Protein AF-A0A1Y0RS61-F1 (afdb_monomer)

Radius of gyration: 38.87 Å; Cα contacts (8 Å, |Δi|>4): 1; chains: 1; bounding box: 60×11×120 Å

pLDDT: mean 72.99, std 13.38, range [45.62, 96.56]

Sequence (82 aa):
MAHIKVSELRPAGSELFIDSESYLNDLSDMDTTFVHGGFGHGLMEFTAVNFKVLEAGAIGLGITNVVSLVKSFSTFINQGPG

Solvent-accessible surface area (backbone atoms only — not comparable to full-atom values): 5009 Å² total; per-residue (Å²): 133,89,82,81,55,79,90,71,64,70,61,90,63,54,68,64,54,56,55,47,54,52,50,52,50,53,51,59,52,50,66,70,64,63,76,80,63,84,83,51,65,66,59,51,51,53,51,52,51,51,51,51,52,52,50,53,47,54,53,51,53,50,52,51,52,52,52,53,51,52,47,52,53,52,50,56,65,74,66,51,89,127

Mean predicted aligned error: 18.96 Å

Structure (mmCIF, N/CA/C/O backbone):
data_AF-A0A1Y0RS61-F1
#
_entry.id   AF-A0A1Y0RS61-F1
#
loop_
_atom_site.group_PDB
_atom_site.id
_atom_site.type_symbol
_atom_site.label_atom_id
_atom_site.label_alt_id
_atom_site.label_comp_id
_atom_site.label_asym_id
_atom_site.label_entity_id
_atom_site.label_seq_id
_atom_site.pdbx_PDB_ins_code
_at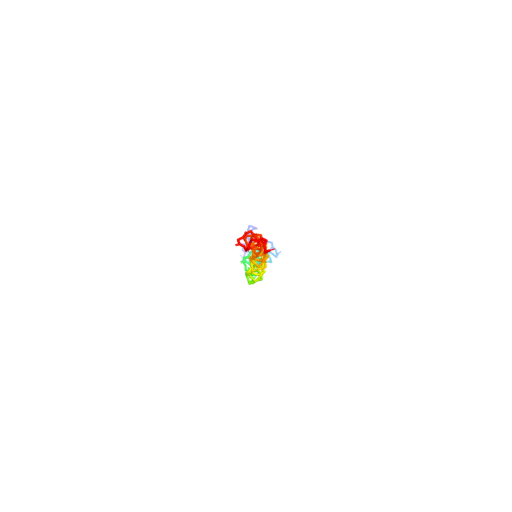om_site.Cartn_x
_atom_site.Cartn_y
_atom_site.Cartn_z
_atom_site.occupancy
_atom_site.B_iso_or_equiv
_atom_site.auth_seq_id
_atom_site.auth_comp_id
_atom_site.auth_asym_id
_atom_site.auth_atom_id
_atom_site.pdbx_PDB_model_num
ATOM 1 N N . MET A 1 1 ? -37.443 -4.811 73.355 1.00 45.62 1 MET A N 1
ATOM 2 C CA . MET A 1 1 ? -36.622 -3.614 73.073 1.00 45.62 1 MET A CA 1
ATOM 3 C C . MET A 1 1 ? -35.503 -4.047 72.146 1.00 45.62 1 MET A C 1
ATOM 5 O O . MET A 1 1 ? -34.800 -4.988 72.492 1.00 45.62 1 MET A O 1
ATOM 9 N N . ALA A 1 2 ? -35.412 -3.465 70.952 1.00 58.44 2 ALA A N 1
ATOM 10 C CA . ALA A 1 2 ? -34.351 -3.795 70.004 1.00 58.44 2 ALA A CA 1
ATOM 11 C C . ALA A 1 2 ? -33.027 -3.191 70.496 1.00 58.44 2 ALA A C 1
ATOM 13 O O . ALA A 1 2 ? -32.984 -2.016 70.854 1.00 58.44 2 ALA A O 1
ATOM 14 N N . HIS A 1 3 ? -31.975 -4.004 70.561 1.00 57.03 3 HIS A N 1
ATOM 15 C CA . HIS A 1 3 ? -30.665 -3.613 71.072 1.00 57.03 3 HIS A CA 1
ATOM 16 C C . HIS A 1 3 ? -29.717 -3.416 69.884 1.00 57.03 3 HIS A C 1
ATOM 18 O O . HIS A 1 3 ? -29.040 -4.353 69.474 1.00 57.03 3 HIS A O 1
ATOM 24 N N . ILE A 1 4 ? -29.705 -2.218 69.295 1.00 62.97 4 ILE A N 1
ATOM 25 C CA . ILE A 1 4 ? -28.821 -1.898 68.164 1.00 62.97 4 ILE A CA 1
ATOM 26 C C . ILE A 1 4 ? -27.420 -1.643 68.721 1.00 62.97 4 ILE A C 1
ATOM 28 O O . ILE A 1 4 ? -27.224 -0.744 69.543 1.00 62.97 4 ILE A O 1
ATOM 32 N N . LYS A 1 5 ? -26.435 -2.448 68.312 1.00 67.06 5 LYS A N 1
ATOM 33 C CA . LYS A 1 5 ? -25.027 -2.178 68.632 1.00 67.06 5 LYS A CA 1
ATOM 34 C C . LYS A 1 5 ? -24.544 -1.030 67.743 1.00 67.06 5 LYS A C 1
ATOM 36 O O . LYS A 1 5 ? -24.839 -1.010 66.558 1.00 67.06 5 LYS A O 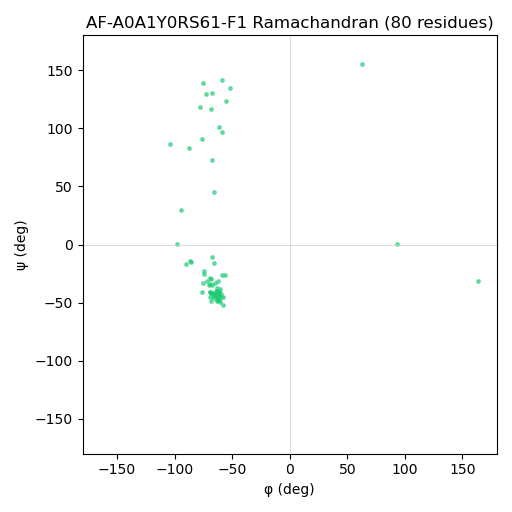1
ATOM 41 N N . VAL A 1 6 ? -23.765 -0.091 68.282 1.00 60.28 6 VAL A N 1
ATOM 42 C CA . VAL A 1 6 ? -23.236 1.072 67.526 1.00 60.28 6 VAL A CA 1
ATOM 43 C C . VAL A 1 6 ? -22.437 0.647 66.280 1.00 60.28 6 VAL A C 1
ATOM 45 O O . VAL A 1 6 ? -22.420 1.365 65.288 1.00 60.28 6 VAL A O 1
ATOM 48 N N . SER A 1 7 ? -21.849 -0.553 66.286 1.00 65.56 7 SER A N 1
ATOM 49 C CA . SER A 1 7 ? -21.180 -1.168 65.130 1.00 65.56 7 SER A CA 1
ATOM 50 C C . SER A 1 7 ? -22.107 -1.513 63.955 1.00 65.56 7 SER A C 1
ATOM 52 O O . SER A 1 7 ? -21.622 -1.791 62.866 1.00 65.56 7 SER A O 1
ATOM 54 N N . GLU A 1 8 ? -23.421 -1.541 64.172 1.00 61.81 8 GLU A N 1
ATOM 55 C CA . GLU A 1 8 ? -24.444 -1.859 63.165 1.00 61.81 8 GLU A CA 1
ATOM 56 C C . GLU A 1 8 ? -25.071 -0.586 62.563 1.00 61.81 8 GLU A C 1
ATOM 58 O O . GLU A 1 8 ? -25.925 -0.667 61.680 1.00 61.81 8 GLU A O 1
ATOM 63 N N . LEU A 1 9 ? -24.631 0.603 63.004 1.00 60.50 9 LEU A N 1
ATOM 64 C CA . LEU A 1 9 ? -25.015 1.883 62.413 1.00 60.50 9 LEU A CA 1
ATOM 65 C C . LEU A 1 9 ? -24.256 2.088 61.101 1.00 60.50 9 LEU A C 1
ATOM 67 O O . LEU A 1 9 ? -23.159 2.644 61.063 1.00 60.50 9 LEU A O 1
ATOM 71 N N . ARG A 1 10 ? -24.858 1.648 59.998 1.00 66.81 10 ARG A N 1
ATOM 72 C CA . ARG A 1 10 ? -24.437 2.086 58.668 1.00 66.81 10 ARG A CA 1
ATOM 73 C C . ARG A 1 10 ? -24.779 3.580 58.529 1.00 66.81 10 ARG A C 1
ATOM 75 O O . ARG A 1 10 ? -25.914 3.948 58.840 1.00 66.81 10 ARG A O 1
ATOM 82 N N . PRO A 1 11 ? -23.849 4.454 58.095 1.00 69.50 11 PRO A N 1
ATOM 83 C CA . PRO A 1 11 ? -24.149 5.866 57.874 1.00 69.50 11 PRO A CA 1
ATOM 84 C C . PRO A 1 11 ? -25.379 6.005 56.973 1.00 69.50 11 PRO A C 1
ATOM 86 O O . PRO A 1 11 ? -25.490 5.291 55.972 1.00 69.50 11 PRO A O 1
ATOM 89 N N . ALA A 1 12 ? -26.312 6.893 57.326 1.00 65.00 12 ALA A N 1
ATOM 90 C CA . ALA A 1 12 ? -27.452 7.194 56.465 1.00 65.00 12 ALA A CA 1
ATOM 91 C C . ALA A 1 12 ? -26.926 7.616 55.082 1.00 65.00 12 ALA A C 1
ATOM 93 O O . ALA A 1 12 ? -26.087 8.510 54.988 1.00 65.00 12 ALA A O 1
ATOM 94 N N . GLY A 1 13 ? -27.360 6.927 54.025 1.00 59.38 13 GLY A N 1
ATOM 95 C CA . GLY A 1 13 ? -26.822 7.110 52.674 1.00 59.38 13 GLY A CA 1
ATOM 96 C C . GLY A 1 13 ? -25.681 6.162 52.281 1.00 59.38 13 GLY A C 1
ATOM 97 O O . GLY A 1 13 ? -25.238 6.233 51.144 1.00 59.38 13 GLY A O 1
ATOM 98 N N . SER A 1 14 ? -25.236 5.227 53.135 1.00 64.50 14 SER A N 1
ATOM 99 C CA . SER A 1 14 ? -24.268 4.187 52.721 1.00 64.50 14 SER A CA 1
ATOM 100 C C . SER A 1 14 ? -24.778 3.326 51.559 1.00 64.50 14 SER A C 1
ATOM 102 O O . SER A 1 14 ? -23.985 2.809 50.790 1.00 64.50 14 SER A O 1
ATOM 104 N N . GLU A 1 15 ? -26.098 3.206 51.405 1.00 64.56 15 GLU A N 1
ATOM 105 C CA . GLU A 1 15 ? -26.751 2.535 50.275 1.00 64.56 15 GLU A CA 1
ATOM 106 C C . GLU A 1 15 ? -26.584 3.306 48.955 1.00 64.56 15 GLU A C 1
ATOM 108 O O . GLU A 1 15 ? -26.475 2.689 47.906 1.00 64.56 15 GLU A O 1
ATOM 113 N N . LEU A 1 16 ? -26.450 4.640 49.001 1.00 64.00 16 LEU A N 1
ATOM 114 C CA . LEU A 1 16 ? -26.194 5.469 47.812 1.00 64.00 16 LEU A CA 1
ATOM 115 C C . LEU A 1 16 ? -24.795 5.220 47.234 1.00 64.00 16 LEU A C 1
ATOM 117 O O . LEU A 1 16 ? -24.576 5.361 46.033 1.00 64.00 16 LEU A O 1
ATOM 121 N N . PHE A 1 17 ? -23.845 4.848 48.092 1.00 61.47 17 PHE A N 1
ATOM 122 C CA . PHE A 1 17 ? -22.470 4.556 47.691 1.00 61.47 17 PHE A CA 1
ATOM 123 C C . PHE A 1 17 ? -22.256 3.084 47.317 1.00 61.47 17 PHE A C 1
ATOM 125 O O . PHE A 1 17 ? -21.295 2.793 46.617 1.00 61.47 17 PHE A O 1
ATOM 132 N N . ILE A 1 18 ? -23.168 2.181 47.703 1.00 64.19 18 ILE A N 1
ATOM 133 C CA . ILE A 1 18 ? -23.141 0.770 47.277 1.00 64.19 18 ILE A CA 1
ATOM 134 C C . ILE A 1 18 ? -23.466 0.650 45.785 1.00 64.19 18 ILE A C 1
ATOM 136 O O . ILE A 1 18 ? -22.741 -0.019 45.053 1.00 64.19 18 ILE A O 1
ATOM 140 N N . ASP A 1 19 ? -24.490 1.361 45.312 1.00 62.41 19 ASP A N 1
ATOM 141 C CA . ASP A 1 19 ? -24.853 1.349 43.888 1.00 62.41 19 ASP A CA 1
ATOM 142 C C . ASP A 1 19 ? -23.872 2.174 43.033 1.00 62.41 19 ASP A C 1
ATOM 144 O O . ASP A 1 19 ? -23.687 1.898 41.848 1.00 62.41 19 ASP A O 1
ATOM 148 N N . SER A 1 20 ? -23.194 3.163 43.631 1.00 63.25 20 SER A N 1
ATOM 149 C CA . SER A 1 20 ? -22.209 4.002 42.930 1.00 63.25 20 SER A CA 1
ATOM 150 C C . SER A 1 20 ? -20.933 3.241 42.549 1.00 63.25 20 SER A C 1
ATOM 152 O O . SER A 1 20 ? -20.351 3.517 41.500 1.00 63.25 20 SER A O 1
ATOM 154 N N . GLU A 1 21 ? -20.495 2.278 43.367 1.00 68.56 21 GLU A N 1
ATOM 155 C CA . GLU A 1 21 ? -19.348 1.420 43.037 1.00 68.56 21 GLU A CA 1
ATOM 156 C C . GLU A 1 21 ? -19.670 0.482 41.865 1.00 68.56 21 GLU A C 1
ATOM 158 O O . GLU A 1 21 ? -18.858 0.356 40.949 1.00 68.56 21 GLU A O 1
ATOM 163 N N . SER A 1 22 ? -20.877 -0.099 41.835 1.00 74.31 22 SER A N 1
ATOM 164 C CA . SER A 1 22 ? -21.349 -0.896 40.693 1.00 74.31 22 SER A CA 1
ATOM 165 C C . SER A 1 22 ? -21.475 -0.045 39.431 1.00 74.31 22 SER A C 1
ATOM 167 O O . SER A 1 22 ? -20.999 -0.452 38.381 1.00 74.31 22 SER A O 1
ATOM 169 N N . TYR A 1 23 ? -22.039 1.163 39.533 1.00 75.06 23 TYR A N 1
ATOM 170 C CA . TYR A 1 23 ? -22.190 2.074 38.394 1.00 75.06 23 TYR A CA 1
ATOM 171 C C . TYR A 1 23 ? -20.847 2.453 37.754 1.00 75.06 23 TYR A C 1
ATOM 173 O O . TYR A 1 23 ? -20.724 2.476 36.531 1.00 75.06 23 TYR A O 1
ATOM 181 N N . LEU A 1 24 ? -19.822 2.743 38.564 1.00 73.69 24 LEU A N 1
ATOM 182 C CA . LEU A 1 24 ? -18.482 3.027 38.042 1.00 73.69 24 LEU A CA 1
ATOM 183 C C . LEU A 1 24 ? -17.804 1.782 37.466 1.00 73.69 24 LEU A C 1
ATOM 185 O O . LEU A 1 24 ? -17.079 1.899 36.479 1.00 73.69 24 LEU A O 1
ATOM 189 N N . ASN A 1 25 ? -18.046 0.608 38.049 1.00 77.81 25 ASN A N 1
ATOM 190 C CA . ASN A 1 25 ? -17.547 -0.654 37.517 1.00 77.81 25 ASN A CA 1
ATOM 191 C C . ASN A 1 25 ? -18.188 -0.979 36.156 1.00 77.81 25 ASN A C 1
ATOM 193 O O . ASN A 1 25 ? -17.474 -1.300 35.212 1.00 77.81 25 ASN A O 1
ATOM 197 N N . ASP A 1 26 ? -19.499 -0.783 36.021 1.00 75.06 26 ASP A N 1
ATOM 198 C CA . ASP A 1 26 ? -20.241 -0.971 34.770 1.00 75.06 26 ASP A CA 1
ATOM 199 C C . ASP A 1 26 ? -19.842 0.070 33.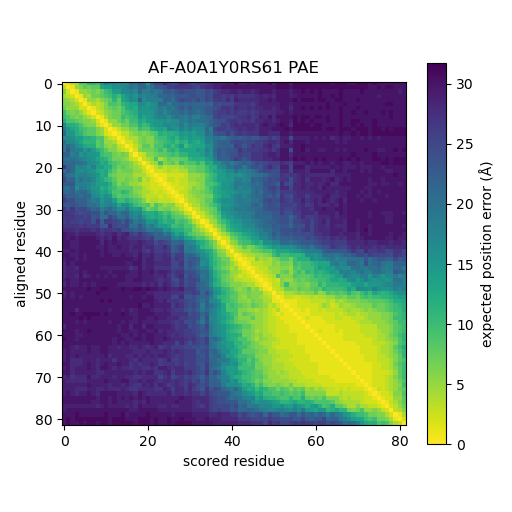707 1.00 75.06 26 ASP A C 1
ATOM 201 O O . ASP A 1 26 ? -19.770 -0.248 32.522 1.00 75.06 26 ASP A O 1
ATOM 205 N N . LEU A 1 27 ? -19.523 1.310 34.108 1.00 73.06 27 LEU A N 1
ATOM 206 C CA . LEU A 1 27 ? -19.000 2.342 33.203 1.00 73.06 27 LEU A CA 1
ATOM 207 C C . LEU A 1 27 ? -17.575 2.019 32.725 1.00 73.06 27 LEU A C 1
ATOM 209 O O . LEU A 1 27 ? -17.266 2.191 31.548 1.00 73.06 27 LEU A O 1
ATOM 213 N N . SER A 1 28 ? -16.720 1.522 33.624 1.00 72.75 28 SER A N 1
ATOM 214 C CA . SER A 1 28 ? -15.383 1.032 33.272 1.00 72.75 28 SER A CA 1
ATOM 215 C C . SER A 1 28 ? -15.449 -0.197 32.362 1.00 72.75 28 SER A C 1
ATOM 217 O O . SER A 1 28 ? -14.574 -0.367 31.516 1.00 72.75 28 SER A O 1
ATOM 219 N N . ASP A 1 29 ? -16.465 -1.048 32.522 1.00 70.44 29 ASP A N 1
ATOM 220 C CA . ASP A 1 29 ? 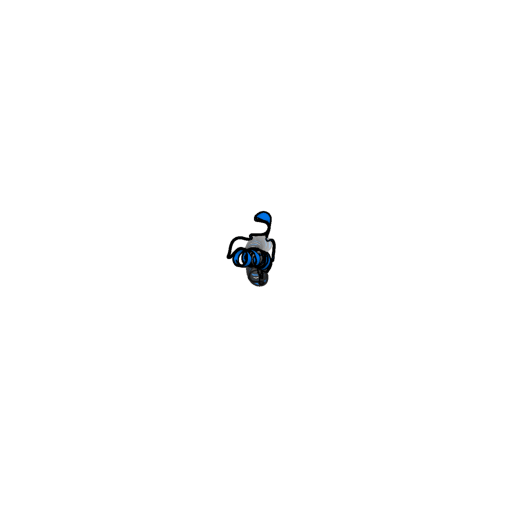-16.700 -2.202 31.653 1.00 70.44 29 ASP A CA 1
ATOM 221 C C . ASP A 1 29 ? -17.281 -1.766 30.292 1.00 70.44 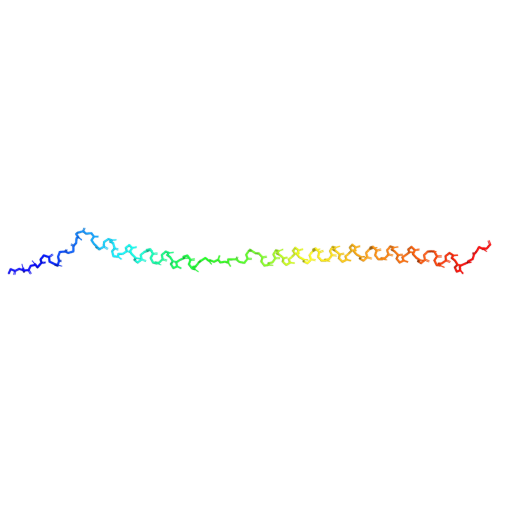29 ASP A C 1
ATOM 223 O O . ASP A 1 29 ? -16.906 -2.293 29.245 1.00 70.44 29 ASP A O 1
ATOM 227 N N . MET A 1 30 ? -18.096 -0.704 30.256 1.00 63.62 30 MET A N 1
ATOM 228 C CA . MET A 1 30 ? -18.552 -0.057 29.016 1.00 63.62 30 MET A CA 1
ATOM 229 C C . MET A 1 30 ? -17.411 0.551 28.184 1.00 63.62 30 MET A C 1
ATOM 231 O O . MET A 1 30 ? -17.491 0.514 26.955 1.00 63.62 30 MET A O 1
ATOM 235 N N . ASP A 1 31 ? -16.329 1.028 28.807 1.00 58.88 31 ASP A N 1
ATOM 236 C CA . ASP A 1 31 ? -15.092 1.436 28.113 1.00 58.88 31 ASP A CA 1
ATOM 237 C C . ASP A 1 31 ? -14.349 0.242 27.468 1.00 58.88 31 ASP A C 1
ATOM 239 O O . ASP A 1 31 ? -13.463 0.425 26.634 1.00 58.88 31 ASP A O 1
ATOM 243 N N . THR A 1 32 ? -14.723 -1.007 27.761 1.00 56.91 32 THR A N 1
ATOM 244 C CA . THR A 1 32 ? -14.267 -2.174 26.978 1.00 56.91 32 THR A CA 1
ATOM 245 C C . THR A 1 32 ? -15.167 -2.453 25.769 1.00 56.91 32 THR A C 1
ATOM 247 O O . THR A 1 32 ? -14.765 -3.138 24.827 1.00 56.91 32 THR A O 1
ATOM 250 N N . THR A 1 33 ? -16.353 -1.834 25.733 1.00 57.09 33 THR A N 1
ATOM 251 C CA . THR A 1 33 ? -17.315 -1.866 24.620 1.00 57.09 33 THR A CA 1
ATOM 252 C C . THR A 1 33 ? -17.136 -0.657 23.691 1.00 57.09 33 THR A C 1
ATOM 254 O O . THR A 1 33 ? -18.073 -0.213 23.024 1.00 57.09 33 THR A O 1
ATOM 257 N N . PHE A 1 34 ? -15.914 -0.121 23.576 1.00 55.03 34 PHE A N 1
ATOM 258 C CA . PHE A 1 34 ? -15.566 0.689 22.411 1.00 55.03 34 PHE A CA 1
ATOM 259 C C . PHE A 1 34 ? -15.687 -0.193 21.170 1.00 55.03 34 PHE A C 1
ATOM 261 O O . PHE A 1 34 ? -14.803 -0.993 20.846 1.00 55.03 34 PHE A O 1
ATOM 268 N N . VAL A 1 35 ? -16.801 -0.025 20.456 1.00 60.97 35 VAL A N 1
ATOM 269 C CA . VAL A 1 35 ? -16.958 -0.506 19.090 1.00 60.97 35 VAL A CA 1
ATOM 270 C C . VAL A 1 35 ? -15.856 0.163 18.279 1.00 60.97 35 VAL A C 1
ATOM 272 O O . VAL A 1 35 ? -15.988 1.299 17.827 1.00 60.97 35 VAL A O 1
ATOM 275 N N . HIS A 1 36 ? -14.753 -0.556 18.090 1.00 59.06 36 HIS A N 1
ATOM 276 C CA . HIS A 1 36 ? -13.789 -0.285 17.037 1.00 59.06 36 HIS A CA 1
ATOM 277 C C . HIS A 1 36 ? -14.499 -0.602 15.716 1.00 59.06 36 HIS A C 1
ATOM 279 O O . HIS A 1 36 ? -14.300 -1.646 15.099 1.00 59.06 36 HIS A O 1
ATOM 285 N N . GLY A 1 37 ? -15.434 0.270 15.332 1.00 58.78 37 GLY A N 1
ATOM 286 C CA . GLY A 1 37 ? -16.108 0.210 14.049 1.00 58.78 37 GLY A CA 1
ATOM 287 C C . GLY A 1 37 ? -15.058 0.298 12.947 1.00 58.78 37 GLY A C 1
ATOM 288 O O . GLY A 1 37 ? -14.080 1.030 13.086 1.00 58.78 37 GLY A O 1
ATOM 289 N N . GLY A 1 38 ? -15.255 -0.469 11.870 1.00 60.44 38 GLY A N 1
ATOM 290 C CA . GLY A 1 38 ? -14.318 -0.682 10.757 1.00 60.44 38 GLY A CA 1
ATOM 291 C C . GLY A 1 38 ? -14.018 0.542 9.884 1.00 60.44 38 GLY A C 1
ATOM 292 O O . GLY A 1 38 ? -14.012 0.450 8.657 1.00 60.44 38 GLY A O 1
ATOM 293 N N . PHE A 1 39 ? -13.758 1.697 10.485 1.00 58.09 39 PHE A N 1
ATOM 294 C CA . PHE A 1 39 ? -13.347 2.909 9.801 1.00 58.09 39 PHE A CA 1
ATOM 295 C C . PHE A 1 39 ? -11.821 2.911 9.655 1.00 58.09 39 PHE A C 1
ATOM 297 O O . PHE A 1 39 ? -11.090 3.458 10.473 1.00 58.09 39 PHE A O 1
ATOM 304 N N . GLY A 1 40 ? -11.324 2.234 8.618 1.00 55.84 40 GLY A N 1
ATOM 305 C CA . GLY A 1 40 ? -9.898 2.281 8.279 1.00 55.84 40 GLY A CA 1
ATOM 306 C C . GLY A 1 40 ? -9.418 1.179 7.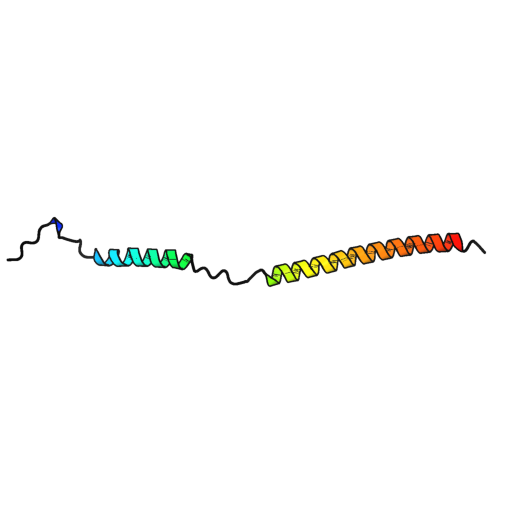345 1.00 55.84 40 GLY A C 1
ATOM 307 O O . GLY A 1 40 ? -8.552 1.437 6.514 1.00 55.84 40 GLY A O 1
ATOM 308 N N . HIS A 1 41 ? -10.013 -0.015 7.409 1.00 58.44 41 HIS A N 1
ATOM 309 C CA . HIS A 1 41 ? -9.519 -1.165 6.642 1.00 58.44 41 HIS A CA 1
ATOM 310 C C . HIS A 1 41 ? -9.730 -0.982 5.128 1.00 58.44 41 HIS A C 1
ATOM 312 O O . HIS A 1 41 ? -8.780 -1.051 4.355 1.00 58.44 41 HIS A O 1
ATOM 318 N N . GLY A 1 42 ? -10.942 -0.601 4.704 1.00 61.09 42 GLY A N 1
ATOM 319 C CA . GLY A 1 42 ? -11.244 -0.391 3.281 1.00 61.09 42 GLY A CA 1
ATOM 320 C C . GLY A 1 42 ? -10.607 0.864 2.673 1.00 61.09 42 GLY A C 1
ATOM 321 O O . GLY A 1 42 ? -10.256 0.861 1.497 1.00 61.09 42 GLY A O 1
ATOM 322 N N . LEU A 1 43 ? -10.421 1.934 3.457 1.00 66.00 43 LEU A N 1
ATOM 323 C CA . LEU A 1 43 ? -9.828 3.181 2.958 1.00 66.00 43 LEU A CA 1
ATOM 324 C C . LEU A 1 43 ? -8.307 3.056 2.788 1.00 66.00 43 LEU A C 1
ATOM 326 O O . LEU A 1 43 ? -7.772 3.529 1.784 1.00 66.00 43 LEU A O 1
ATOM 330 N N . MET A 1 44 ? -7.607 2.400 3.724 1.00 64.75 44 MET A N 1
ATOM 331 C CA . MET A 1 44 ? -6.178 2.114 3.555 1.00 64.75 44 MET A CA 1
ATOM 332 C C . MET A 1 44 ? -5.930 1.164 2.389 1.00 64.75 44 MET A C 1
ATOM 334 O O . MET A 1 44 ? -5.024 1.405 1.601 1.00 64.75 44 MET A O 1
ATOM 338 N N . GLU A 1 45 ? -6.751 0.130 2.226 1.00 66.50 45 GLU A N 1
ATOM 339 C CA . GLU A 1 45 ? -6.588 -0.812 1.120 1.00 66.50 45 GLU A CA 1
ATOM 340 C C . GLU A 1 45 ? -6.916 -0.165 -0.233 1.00 66.50 45 GLU A C 1
ATOM 342 O O . GLU A 1 45 ? -6.145 -0.292 -1.182 1.00 66.50 45 GLU A O 1
ATOM 347 N N . PHE A 1 46 ? -7.975 0.652 -0.305 1.00 66.00 46 PHE A N 1
ATOM 348 C CA . PHE A 1 46 ? -8.288 1.444 -1.496 1.00 66.00 46 PHE A CA 1
ATOM 349 C C . PHE A 1 46 ? -7.156 2.419 -1.848 1.00 66.00 46 PHE A C 1
ATOM 351 O O . PHE A 1 46 ? -6.702 2.459 -2.990 1.00 66.00 46 PHE A O 1
ATOM 358 N N . THR A 1 47 ? -6.658 3.198 -0.886 1.00 66.50 47 THR A N 1
ATOM 359 C CA . THR A 1 47 ? -5.564 4.154 -1.136 1.00 66.50 47 THR A CA 1
ATOM 360 C C . THR A 1 47 ? -4.255 3.44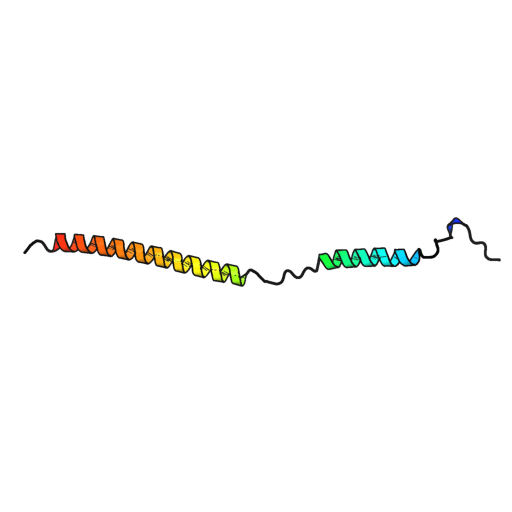7 -1.497 1.00 66.50 47 THR A C 1
ATOM 362 O O . THR A 1 47 ? -3.609 3.840 -2.467 1.00 66.50 47 THR A O 1
ATOM 365 N N . ALA A 1 48 ? -3.896 2.361 -0.810 1.00 70.62 48 ALA A N 1
ATOM 366 C CA . ALA A 1 48 ? -2.690 1.580 -1.088 1.00 70.62 48 ALA A CA 1
ATOM 367 C C . ALA A 1 48 ? -2.703 0.930 -2.481 1.00 70.62 48 ALA A C 1
ATOM 369 O O . ALA A 1 48 ? -1.685 0.953 -3.177 1.00 70.62 48 ALA A O 1
ATOM 370 N N . VAL A 1 49 ? -3.846 0.387 -2.919 1.00 71.44 49 VAL A N 1
ATOM 371 C CA . VAL A 1 49 ? -3.994 -0.171 -4.274 1.00 71.44 49 VAL A CA 1
ATOM 372 C C . VAL A 1 49 ? -3.832 0.928 -5.327 1.00 71.44 49 VAL A C 1
ATOM 374 O O . VAL A 1 49 ? -3.094 0.736 -6.293 1.00 71.44 49 VAL A O 1
ATOM 377 N N . ASN A 1 50 ? -4.433 2.105 -5.118 1.00 72.69 50 ASN A N 1
ATOM 378 C CA . ASN A 1 50 ? -4.294 3.237 -6.040 1.00 72.69 50 ASN A CA 1
ATOM 379 C C . ASN A 1 50 ? -2.840 3.727 -6.154 1.00 72.69 50 ASN A C 1
ATOM 381 O O . ASN A 1 50 ? -2.365 3.966 -7.265 1.00 72.69 50 ASN A O 1
ATOM 385 N N . PHE A 1 51 ? -2.107 3.824 -5.038 1.00 79.44 51 PHE A N 1
ATOM 386 C CA . PHE A 1 51 ? -0.696 4.225 -5.062 1.00 79.44 51 PHE A CA 1
ATOM 387 C C . PHE A 1 51 ? 0.194 3.205 -5.778 1.00 79.44 51 PHE A C 1
ATOM 389 O O . PHE A 1 51 ? 1.012 3.606 -6.603 1.00 79.44 51 PHE A O 1
ATOM 396 N N . LYS A 1 52 ? -0.005 1.899 -5.552 1.00 80.50 52 LYS A N 1
ATOM 397 C CA . LYS A 1 52 ? 0.754 0.854 -6.263 1.00 80.50 52 LYS A CA 1
ATOM 398 C C . LYS A 1 52 ? 0.482 0.838 -7.764 1.00 80.50 52 LYS A C 1
ATOM 400 O O . LYS A 1 52 ? 1.410 0.646 -8.543 1.00 80.50 52 LYS A O 1
ATOM 405 N N . VAL A 1 53 ? -0.771 1.026 -8.180 1.00 81.88 53 VAL A N 1
ATOM 406 C CA . VAL A 1 53 ? -1.127 1.079 -9.608 1.00 81.88 53 VAL A CA 1
ATOM 407 C C . VAL A 1 53 ? -0.529 2.324 -10.267 1.00 81.88 53 VAL A C 1
ATOM 409 O O . VAL A 1 53 ? 0.019 2.222 -11.364 1.00 81.88 53 VAL A O 1
ATOM 412 N N . LEU A 1 54 ? -0.571 3.478 -9.593 1.00 84.50 54 LEU A N 1
ATOM 413 C CA . LEU A 1 54 ? 0.040 4.713 -10.087 1.00 84.50 54 LEU A CA 1
ATOM 414 C C . LEU A 1 54 ? 1.568 4.593 -10.196 1.00 84.50 54 LEU A C 1
ATOM 416 O O . LEU A 1 54 ? 2.142 4.985 -11.211 1.00 84.50 54 LEU A O 1
ATOM 420 N N . GLU A 1 55 ? 2.219 4.013 -9.188 1.00 83.94 55 GLU A N 1
ATOM 421 C CA . GLU A 1 55 ? 3.662 3.759 -9.175 1.00 83.94 55 GLU A CA 1
ATOM 422 C C . GLU A 1 55 ? 4.070 2.780 -10.284 1.00 83.94 55 GLU A C 1
ATOM 424 O O . GLU A 1 55 ? 4.962 3.080 -11.078 1.00 83.94 55 GLU A O 1
A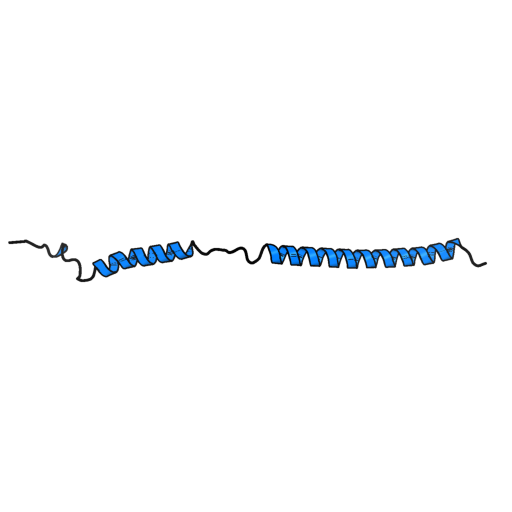TOM 429 N N . ALA A 1 56 ? 3.372 1.646 -10.407 1.00 86.44 56 ALA A N 1
ATOM 430 C CA . ALA A 1 56 ? 3.613 0.675 -11.471 1.00 86.44 56 ALA A CA 1
ATOM 431 C C . ALA A 1 56 ? 3.398 1.287 -12.866 1.00 86.44 56 ALA A C 1
ATOM 433 O O . ALA A 1 56 ? 4.170 1.011 -13.786 1.00 86.44 56 ALA A O 1
ATOM 434 N N . GLY A 1 57 ? 2.393 2.156 -13.019 1.00 87.31 57 GLY A N 1
ATOM 435 C CA . GLY A 1 57 ? 2.155 2.917 -14.244 1.00 87.31 57 GLY A CA 1
ATOM 436 C C . GLY A 1 57 ? 3.300 3.879 -14.569 1.00 87.31 57 GLY A C 1
ATOM 437 O O . GLY A 1 57 ? 3.806 3.870 -15.690 1.00 87.31 57 GLY A O 1
ATOM 438 N N . ALA A 1 58 ? 3.759 4.665 -13.591 1.00 91.56 58 ALA A N 1
ATOM 439 C CA . ALA A 1 58 ? 4.869 5.601 -13.767 1.00 91.56 58 ALA A CA 1
ATOM 440 C C . ALA A 1 58 ? 6.180 4.881 -14.129 1.00 91.56 58 ALA A C 1
ATOM 442 O O . ALA A 1 58 ? 6.858 5.272 -15.083 1.00 91.56 58 ALA A O 1
ATOM 443 N N . ILE A 1 59 ? 6.501 3.789 -13.426 1.00 93.12 59 ILE A N 1
ATOM 444 C CA . ILE A 1 59 ? 7.667 2.943 -13.718 1.00 93.12 59 ILE A CA 1
ATOM 445 C C . ILE A 1 59 ? 7.540 2.323 -15.116 1.00 93.12 59 ILE A C 1
ATOM 447 O O . ILE A 1 59 ? 8.483 2.385 -15.905 1.00 93.12 59 ILE A O 1
ATOM 451 N N . GLY A 1 60 ? 6.372 1.768 -15.455 1.00 92.69 60 GLY A N 1
ATOM 452 C CA . GLY A 1 60 ? 6.116 1.141 -16.753 1.00 92.69 60 GLY A CA 1
ATOM 453 C C . GLY A 1 60 ? 6.259 2.110 -17.930 1.00 92.69 60 GLY A C 1
ATOM 454 O O . GLY A 1 60 ? 6.913 1.779 -18.923 1.00 92.69 60 GLY A O 1
ATOM 455 N N . LEU A 1 61 ? 5.713 3.326 -17.813 1.00 92.75 61 LEU A N 1
ATOM 456 C CA . LEU A 1 61 ? 5.886 4.386 -18.813 1.00 92.75 61 LEU A CA 1
ATOM 457 C C . LEU A 1 61 ? 7.354 4.810 -18.938 1.00 92.75 61 LEU A C 1
ATOM 459 O O . LEU A 1 61 ? 7.859 4.945 -20.054 1.00 92.75 61 LEU A O 1
ATOM 463 N N . GLY A 1 62 ? 8.058 4.956 -17.811 1.00 93.25 62 GLY A N 1
ATOM 464 C CA . GLY A 1 62 ? 9.488 5.265 -17.789 1.00 93.25 62 GLY A CA 1
ATOM 465 C C . GLY A 1 62 ? 10.320 4.223 -18.540 1.00 93.25 62 GLY A C 1
ATOM 466 O O . GLY A 1 62 ? 11.058 4.569 -19.464 1.00 93.25 62 GLY A O 1
ATOM 467 N N . ILE A 1 63 ? 10.146 2.940 -18.209 1.00 95.81 63 ILE A N 1
ATOM 468 C CA . ILE A 1 63 ? 10.831 1.826 -18.884 1.00 95.81 63 ILE A CA 1
ATOM 469 C C . ILE A 1 63 ? 10.492 1.813 -20.377 1.00 95.81 63 ILE A C 1
ATOM 471 O O . ILE A 1 63 ? 11.390 1.690 -21.209 1.00 95.81 63 ILE A O 1
ATOM 475 N N . THR A 1 64 ? 9.217 1.981 -20.735 1.00 93.62 64 THR A N 1
ATOM 476 C CA . THR A 1 64 ? 8.774 1.965 -22.138 1.00 93.62 64 THR A CA 1
ATOM 477 C C . THR A 1 64 ? 9.429 3.080 -22.950 1.00 93.62 64 THR A C 1
ATOM 479 O O . THR A 1 64 ? 9.880 2.836 -24.073 1.00 93.62 64 THR A O 1
ATOM 482 N N . ASN A 1 65 ? 9.552 4.280 -22.380 1.00 94.62 65 ASN A N 1
ATOM 483 C CA . ASN A 1 65 ? 10.220 5.405 -23.030 1.00 94.62 65 ASN A CA 1
ATOM 484 C C . ASN A 1 65 ? 11.722 5.150 -23.211 1.00 94.62 65 ASN A C 1
ATOM 486 O O . ASN A 1 65 ? 12.247 5.371 -24.301 1.00 94.62 65 ASN A O 1
ATOM 490 N N . VAL A 1 66 ? 12.401 4.619 -22.187 1.00 96.56 66 VAL A N 1
ATOM 491 C CA . VAL A 1 66 ? 13.826 4.253 -22.275 1.00 96.56 66 VAL A CA 1
ATOM 492 C C . VAL A 1 66 ? 14.050 3.181 -23.343 1.00 96.56 66 VAL A C 1
ATOM 494 O O . VAL A 1 66 ? 14.919 3.334 -24.200 1.00 96.56 66 VAL A O 1
ATOM 497 N N . VAL A 1 67 ? 13.239 2.120 -23.351 1.00 96.00 67 VAL A N 1
ATOM 498 C CA . VAL A 1 67 ? 13.331 1.046 -24.352 1.00 96.00 67 VAL A CA 1
ATOM 499 C C . VAL A 1 67 ? 13.073 1.584 -25.758 1.00 96.00 67 VAL A C 1
ATOM 501 O O . VAL A 1 67 ? 13.794 1.227 -26.689 1.00 96.00 67 VAL A O 1
ATOM 504 N N . SER A 1 68 ? 12.072 2.450 -25.924 1.00 94.06 68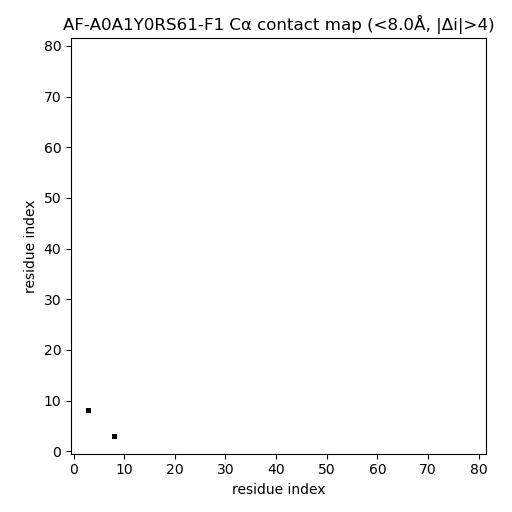 SER A N 1
ATOM 505 C CA . SER A 1 68 ? 11.751 3.057 -27.221 1.00 94.06 68 SER A CA 1
ATOM 506 C C . SER A 1 68 ? 12.894 3.933 -27.734 1.00 94.06 68 SER A C 1
ATOM 508 O O . SER A 1 68 ? 13.238 3.860 -28.913 1.00 94.06 68 SER A O 1
ATOM 510 N N . LEU A 1 69 ? 13.539 4.693 -26.846 1.00 95.19 69 LEU A N 1
ATOM 511 C CA . LEU A 1 69 ? 14.707 5.505 -27.175 1.00 95.19 69 LEU A CA 1
ATOM 512 C C . LEU A 1 69 ? 15.912 4.642 -27.577 1.00 95.19 69 LEU A C 1
ATOM 514 O O . LEU A 1 69 ? 16.546 4.888 -28.596 1.00 95.19 69 LEU A O 1
ATOM 518 N N . VAL A 1 70 ? 16.219 3.585 -26.824 1.00 95.56 70 VAL A N 1
ATOM 519 C CA . VAL A 1 70 ? 17.318 2.669 -27.177 1.00 95.56 70 VAL A CA 1
ATOM 520 C C . VAL A 1 70 ? 17.054 1.989 -28.524 1.00 95.56 70 VAL A C 1
ATOM 522 O O . VAL A 1 70 ? 17.956 1.876 -29.356 1.00 95.56 70 VAL A O 1
ATOM 525 N N . LYS A 1 71 ? 15.807 1.572 -28.774 1.00 92.88 71 LYS A N 1
ATOM 526 C CA . LYS A 1 71 ? 15.409 0.983 -30.057 1.00 92.88 71 LYS A CA 1
ATOM 527 C C . LYS A 1 71 ? 15.544 1.964 -31.214 1.00 92.88 71 LYS A C 1
ATOM 529 O O . LYS A 1 71 ? 15.942 1.523 -32.289 1.00 92.88 71 LYS A O 1
ATOM 534 N N . SER A 1 72 ? 15.248 3.252 -31.031 1.00 91.62 72 SER A N 1
ATOM 535 C CA . SER A 1 72 ? 15.392 4.231 -32.115 1.00 91.62 72 SER A CA 1
ATOM 536 C C . SER A 1 72 ? 16.857 4.392 -32.535 1.00 91.62 72 SER A C 1
ATOM 538 O O . SER A 1 72 ? 17.150 4.333 -33.728 1.00 91.62 72 SER A O 1
ATOM 540 N N . PHE A 1 73 ? 17.793 4.453 -31.580 1.00 91.75 73 PHE A N 1
ATOM 541 C CA . PHE A 1 73 ? 19.232 4.465 -31.873 1.00 91.75 73 PHE A CA 1
ATOM 542 C C . PHE A 1 73 ? 19.724 3.154 -32.487 1.00 91.75 73 PHE A C 1
ATOM 544 O O . PHE A 1 73 ? 20.480 3.168 -33.455 1.00 91.75 73 PHE A O 1
ATOM 551 N N . SER A 1 74 ? 19.279 2.011 -31.961 1.00 90.69 74 SER A N 1
ATOM 552 C CA . SER A 1 74 ? 19.636 0.705 -32.522 1.00 90.69 74 SER A CA 1
ATOM 553 C C . SER A 1 74 ? 19.135 0.559 -33.960 1.00 90.69 74 SER A C 1
ATOM 555 O O . SER A 1 74 ? 19.871 0.096 -34.826 1.00 90.69 74 SER A O 1
ATOM 557 N N . THR A 1 75 ? 17.910 1.002 -34.239 1.00 88.38 75 THR A N 1
ATOM 558 C CA . THR A 1 75 ? 17.332 0.983 -35.589 1.00 88.38 75 THR A CA 1
ATOM 559 C C . THR A 1 75 ? 18.110 1.903 -36.525 1.00 88.38 75 THR A C 1
ATOM 561 O O . THR A 1 75 ? 18.448 1.487 -37.627 1.00 88.38 75 THR A O 1
ATOM 564 N N . PHE A 1 76 ? 18.463 3.109 -36.071 1.00 82.75 76 PHE A N 1
ATOM 565 C CA . PHE A 1 76 ? 19.289 4.051 -36.828 1.00 82.75 76 PHE A CA 1
ATOM 566 C C . PHE A 1 76 ? 20.652 3.455 -37.216 1.00 82.75 76 PHE A C 1
ATOM 568 O O . PHE A 1 76 ? 21.053 3.539 -38.373 1.00 82.75 76 PHE A O 1
ATOM 575 N N . ILE A 1 77 ? 21.340 2.792 -36.281 1.00 82.25 77 ILE A N 1
ATOM 576 C CA . ILE A 1 77 ? 22.631 2.140 -36.556 1.00 82.25 77 ILE A CA 1
ATOM 577 C C . ILE A 1 77 ? 22.461 0.968 -37.534 1.00 82.25 77 ILE A C 1
ATOM 579 O O . ILE A 1 77 ? 23.268 0.811 -38.447 1.00 82.25 77 ILE A O 1
ATOM 583 N N . ASN A 1 78 ? 21.417 0.153 -37.359 1.00 78.75 78 ASN A N 1
ATOM 584 C CA . ASN A 1 78 ? 21.200 -1.044 -38.177 1.00 78.75 78 ASN A CA 1
ATOM 585 C C . ASN A 1 78 ? 20.709 -0.742 -39.600 1.00 78.75 78 ASN A C 1
ATOM 587 O O . ASN A 1 78 ? 20.879 -1.584 -40.477 1.00 78.75 78 ASN A O 1
ATOM 591 N N . GLN A 1 79 ? 20.096 0.420 -39.843 1.00 74.94 79 GLN A N 1
ATOM 592 C CA . GLN A 1 79 ? 19.630 0.798 -41.180 1.00 74.94 79 GLN A CA 1
ATOM 593 C C . GLN A 1 79 ? 20.715 1.458 -42.043 1.00 74.94 79 GLN A C 1
ATOM 595 O O . GLN A 1 79 ? 20.553 1.475 -43.259 1.00 74.94 79 GLN A O 1
ATOM 600 N N . GLY A 1 80 ? 21.834 1.903 -41.453 1.00 64.88 80 GLY A N 1
ATOM 601 C CA . GLY A 1 80 ? 22.941 2.556 -42.163 1.00 64.88 80 GLY A CA 1
ATOM 602 C C . GLY A 1 80 ? 22.544 3.889 -42.828 1.00 64.88 80 GLY A C 1
ATOM 603 O O . GLY A 1 80 ? 21.372 4.120 -43.125 1.00 64.88 80 GLY A O 1
ATOM 604 N N . PRO A 1 81 ? 23.486 4.819 -43.067 1.00 63.28 81 PRO A N 1
ATOM 605 C CA . PRO A 1 81 ? 23.211 5.930 -43.966 1.00 63.28 81 PRO A CA 1
ATOM 606 C C . PRO A 1 81 ? 23.090 5.361 -45.386 1.00 63.28 81 PRO A C 1
ATOM 608 O O . PRO A 1 81 ? 24.046 4.776 -45.897 1.00 63.28 81 PRO A O 1
ATOM 611 N N . GLY A 1 82 ? 21.905 5.486 -45.984 1.00 60.47 82 GLY A N 1
ATOM 612 C CA . GLY A 1 82 ? 21.758 5.405 -47.438 1.00 60.47 82 GLY A CA 1
ATOM 613 C C . GLY A 1 82 ? 22.503 6.543 -48.121 1.00 60.47 82 GLY A C 1
ATOM 614 O O . GLY A 1 82 ? 22.538 7.650 -47.534 1.00 60.47 82 GLY A O 1
#

Secondary structure (DSSP, 8-state):
-----GGG-PPTTHHHHHHHHHHHHHHHHHTT-----S-SHHHHHHHHHHHHHHHHHHHHHHHHHHHHHHHHHHHHHHH---

Foldseek 3Di:
DDDDDPVNDDDVCVVVVVVVVVVVVVVVVVVVVPPPDPPPPVVCVVVVVVVVVVVCVVVVVVVVVVVVVVVVVVVDVVVDDD